Protein AF-A0AAN8CS39-F1 (afdb_monomer_lite)

Sequence (152 aa):
MEAEHKLERRRVYASALPLYIDRMGVAVCRHLRQVERVVLGYLEITDPPEETSRLKILEVLQKITKAAWPRMACRVAVLLRCLLKLLVAVSSDGQLSDSVRQKLMGETSLCLKLMDSCCHGDLQPLLRQVDSSCCSSETEFLSLPETPPSVT

Foldseek 3Di:
DVVVVVLVVLLVCLQCLLVVLVVCQLVCLVVVVVLLVVLLVQLPDDRPDQSNSNLSSLSNLLRCCVRNLLVCLVVCVVLVVSLVVSLVVLVPDPNYDPVSSVSSVVSSVSSLVSNCVSNVNPVVVVVVVVVVVVVVPPPDPPDDDDDDDDDD

Organism: NCBI:txid159716

Structure (mmCIF, N/CA/C/O backbone):
data_AF-A0AAN8CS39-F1
#
_entry.id   AF-A0AAN8CS39-F1
#
loop_
_atom_site.group_PDB
_atom_site.id
_atom_site.type_symbol
_atom_site.label_atom_id
_atom_site.label_alt_id
_atom_site.label_comp_id
_atom_site.label_asym_id
_atom_site.label_entity_id
_atom_site.label_seq_id
_atom_site.pdbx_PDB_ins_code
_atom_site.Cartn_x
_atom_site.Cartn_y
_atom_site.Cartn_z
_atom_site.occupancy
_atom_site.B_iso_or_equiv
_atom_site.auth_seq_id
_atom_site.auth_comp_id
_atom_site.auth_asym_id
_atom_site.auth_atom_id
_atom_site.pdbx_PDB_model_num
ATOM 1 N N . MET A 1 1 ? -29.206 4.339 3.458 1.00 49.97 1 MET A N 1
ATOM 2 C CA . MET A 1 1 ? -29.474 3.513 2.262 1.00 49.97 1 MET A CA 1
ATOM 3 C C . MET A 1 1 ? -28.512 3.742 1.097 1.00 49.97 1 MET A C 1
ATOM 5 O O . MET A 1 1 ? -27.797 2.807 0.766 1.00 49.97 1 MET A O 1
ATOM 9 N N . GLU A 1 2 ? -28.406 4.923 0.468 1.00 55.25 2 GLU A N 1
ATOM 10 C CA . GLU A 1 2 ? -27.502 5.063 -0.704 1.00 55.25 2 GLU A CA 1
ATOM 11 C C . GLU A 1 2 ? -25.998 4.966 -0.382 1.00 55.25 2 GLU A C 1
ATOM 13 O O . GLU A 1 2 ? -25.220 4.480 -1.202 1.00 55.25 2 GLU A O 1
ATOM 18 N N . ALA A 1 3 ? -25.564 5.437 0.792 1.00 58.91 3 ALA A N 1
ATOM 19 C CA . ALA A 1 3 ? -24.160 5.370 1.208 1.00 58.91 3 ALA A CA 1
ATOM 20 C C . ALA A 1 3 ? -23.717 3.935 1.554 1.00 58.91 3 ALA A C 1
ATOM 22 O O . ALA A 1 3 ? -22.605 3.539 1.214 1.00 58.91 3 ALA A O 1
ATOM 23 N N . GLU A 1 4 ? -24.609 3.137 2.144 1.00 58.50 4 GLU A N 1
ATOM 24 C CA . GLU A 1 4 ? -24.357 1.732 2.498 1.00 58.50 4 GLU A CA 1
ATOM 25 C C . GLU A 1 4 ? -24.141 0.884 1.240 1.00 58.50 4 GLU A C 1
ATOM 27 O O . GLU A 1 4 ? -23.118 0.214 1.119 1.00 58.50 4 GLU A O 1
ATOM 32 N N . HIS A 1 5 ? -25.003 1.035 0.227 1.00 63.06 5 HIS A N 1
ATOM 33 C CA . HIS A 1 5 ? -24.830 0.366 -1.071 1.00 63.06 5 HIS A CA 1
ATOM 34 C C . HIS A 1 5 ? -23.516 0.749 -1.777 1.00 63.06 5 HIS A C 1
ATOM 36 O O . HIS A 1 5 ? -22.944 -0.043 -2.530 1.00 63.06 5 HIS A O 1
ATOM 42 N N . LYS A 1 6 ? -23.006 1.969 -1.559 1.00 73.12 6 LYS A N 1
ATOM 43 C CA . LYS A 1 6 ? -21.713 2.403 -2.116 1.00 73.12 6 LYS A CA 1
ATOM 44 C C . LYS A 1 6 ? -20.533 1.737 -1.397 1.00 73.12 6 LYS A C 1
ATOM 46 O O . LYS A 1 6 ? -19.555 1.391 -2.064 1.00 73.12 6 LYS A O 1
ATOM 51 N N . LEU A 1 7 ? -20.623 1.529 -0.082 1.00 75.56 7 LEU A N 1
ATOM 52 C CA . LEU A 1 7 ? -19.598 0.840 0.712 1.00 75.56 7 LEU A CA 1
ATOM 53 C C . LEU A 1 7 ? -19.578 -0.667 0.441 1.00 75.56 7 LEU A C 1
ATOM 55 O O . LEU A 1 7 ? -18.512 -1.229 0.207 1.00 75.56 7 LEU A O 1
ATOM 59 N N . GLU A 1 8 ? -20.741 -1.309 0.353 1.00 81.81 8 GLU A N 1
ATOM 60 C CA . GLU A 1 8 ? -20.844 -2.733 0.009 1.00 81.81 8 GLU A CA 1
ATOM 61 C C . GLU A 1 8 ? -20.204 -3.039 -1.349 1.00 81.81 8 GLU A C 1
ATOM 63 O O . GLU A 1 8 ? -19.384 -3.950 -1.476 1.00 81.81 8 GLU A O 1
ATOM 68 N N . ARG A 1 9 ? -20.488 -2.219 -2.367 1.00 81.19 9 ARG A N 1
ATOM 69 C CA . ARG A 1 9 ? -19.851 -2.357 -3.686 1.00 81.19 9 ARG A CA 1
ATOM 70 C C . ARG A 1 9 ? -18.343 -2.154 -3.622 1.00 81.19 9 ARG A C 1
ATOM 72 O O . ARG A 1 9 ? -17.607 -2.878 -4.291 1.00 81.19 9 ARG A O 1
ATOM 79 N N . ARG A 1 10 ? -17.872 -1.196 -2.819 1.00 86.81 10 ARG A N 1
ATOM 80 C CA . ARG A 1 10 ? -16.436 -1.010 -2.580 1.00 86.81 10 ARG A CA 1
ATOM 81 C C . ARG A 1 10 ? -15.808 -2.257 -1.971 1.00 86.81 10 ARG A C 1
ATOM 83 O O . ARG A 1 10 ? -14.775 -2.677 -2.477 1.00 86.81 10 ARG A O 1
ATOM 90 N N . ARG A 1 11 ? -16.435 -2.885 -0.976 1.00 88.12 11 ARG A N 1
ATOM 91 C CA . ARG A 1 11 ? -15.940 -4.133 -0.368 1.00 88.12 11 ARG A CA 1
ATOM 92 C C . ARG A 1 11 ? -15.827 -5.257 -1.391 1.00 88.12 11 ARG A C 1
ATOM 94 O O . ARG A 1 11 ? -14.798 -5.925 -1.459 1.00 88.12 11 ARG A O 1
ATOM 101 N N . VAL A 1 12 ? -16.854 -5.428 -2.226 1.00 89.75 12 VAL A N 1
ATOM 102 C CA . VAL A 1 12 ? -16.864 -6.441 -3.295 1.00 89.75 12 VAL A CA 1
ATOM 103 C C . VAL A 1 12 ? -15.751 -6.187 -4.314 1.00 89.75 12 VAL A C 1
ATOM 105 O O . VAL A 1 12 ? -15.046 -7.109 -4.715 1.00 89.75 12 VAL A O 1
ATOM 108 N N . TYR A 1 13 ? -15.540 -4.938 -4.724 1.00 89.50 13 TYR A N 1
ATOM 109 C CA . TYR A 1 13 ? -14.454 -4.626 -5.649 1.00 89.50 13 TYR A CA 1
ATOM 110 C C . TYR A 1 13 ? -13.076 -4.756 -4.999 1.00 89.50 13 TYR A C 1
ATOM 112 O O . TYR A 1 13 ? -12.173 -5.325 -5.608 1.00 89.50 13 TYR A O 1
ATOM 120 N N . ALA A 1 14 ? -12.912 -4.289 -3.761 1.00 91.81 14 ALA A N 1
ATOM 121 C CA . ALA A 1 14 ? -11.671 -4.426 -3.010 1.00 91.81 14 ALA A CA 1
ATOM 122 C C . ALA A 1 14 ? -11.285 -5.898 -2.836 1.00 91.81 14 ALA A C 1
ATOM 124 O O . ALA A 1 14 ? -10.119 -6.233 -3.004 1.00 91.81 14 ALA A O 1
ATOM 125 N N . SER A 1 15 ? -12.242 -6.792 -2.578 1.00 92.38 15 SER A N 1
ATOM 126 C CA . SER A 1 15 ? -11.962 -8.223 -2.436 1.00 92.38 15 SER A CA 1
ATOM 127 C C . SER A 1 15 ? -11.572 -8.902 -3.756 1.00 92.38 15 SER A C 1
ATOM 129 O O . SER A 1 15 ? -10.725 -9.796 -3.748 1.00 92.38 15 SER A O 1
ATOM 131 N N . ALA A 1 16 ? -12.118 -8.451 -4.890 1.00 92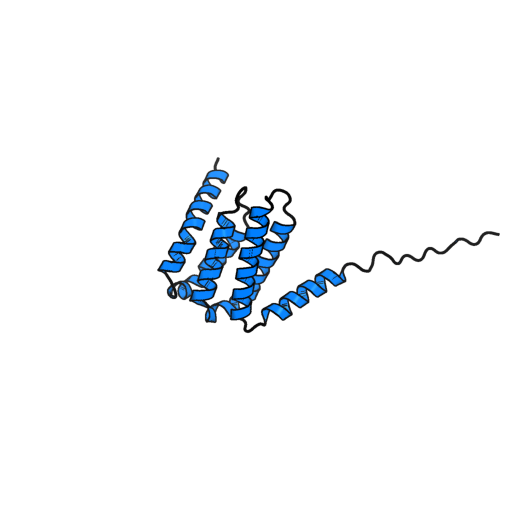.69 16 ALA A N 1
ATOM 132 C CA . ALA A 1 16 ? -11.795 -8.982 -6.216 1.00 92.69 16 ALA A CA 1
ATOM 133 C C . ALA A 1 16 ? -10.466 -8.449 -6.787 1.00 92.69 16 ALA A C 1
ATOM 135 O O . ALA A 1 16 ? -9.787 -9.146 -7.547 1.00 92.69 16 ALA A O 1
ATOM 136 N N . LEU A 1 17 ? -10.076 -7.222 -6.427 1.00 92.44 17 LEU A N 1
ATOM 137 C CA . LEU A 1 17 ? -8.892 -6.549 -6.969 1.00 92.44 17 LEU A CA 1
ATOM 138 C C . LEU A 1 17 ? -7.581 -7.344 -6.803 1.00 92.44 17 LEU A C 1
ATOM 140 O O . LEU A 1 17 ? -6.869 -7.465 -7.801 1.00 92.44 17 LEU A O 1
ATOM 144 N N . PRO A 1 18 ? -7.243 -7.931 -5.634 1.00 93.94 18 PRO A N 1
ATOM 145 C CA . PRO A 1 18 ? -6.026 -8.724 -5.486 1.00 93.94 18 PRO A CA 1
ATOM 146 C C . PRO A 1 18 ? -5.927 -9.871 -6.495 1.00 93.94 18 PRO A C 1
ATOM 148 O O . PRO A 1 18 ? -4.860 -10.079 -7.068 1.00 93.94 18 PRO A O 1
ATOM 151 N N . LEU A 1 19 ? -7.033 -10.584 -6.739 1.00 94.25 19 LEU A N 1
ATOM 152 C CA . LEU A 1 19 ? -7.085 -11.684 -7.707 1.00 94.25 19 LEU A CA 1
ATOM 153 C C . LEU A 1 19 ? -6.928 -11.169 -9.138 1.00 94.25 19 LEU A C 1
ATOM 155 O O . LEU A 1 19 ? -6.250 -11.788 -9.956 1.00 94.25 19 LEU A O 1
ATOM 159 N N . TYR A 1 20 ? -7.530 -10.021 -9.445 1.00 92.56 20 TYR A N 1
ATOM 160 C CA . TYR A 1 20 ? -7.400 -9.394 -10.755 1.00 92.56 20 TYR A CA 1
ATOM 161 C C . TYR A 1 20 ? -5.952 -8.972 -11.047 1.00 92.56 20 TYR A C 1
ATOM 163 O O . TYR A 1 20 ? -5.449 -9.215 -12.145 1.00 92.56 20 TYR A O 1
ATOM 171 N N . ILE A 1 21 ? -5.251 -8.401 -10.061 1.00 92.75 21 ILE A N 1
ATOM 172 C CA . ILE A 1 21 ? -3.827 -8.066 -10.190 1.00 92.75 21 ILE A CA 1
ATOM 173 C C . ILE A 1 21 ? -2.978 -9.320 -10.400 1.00 92.75 21 ILE A C 1
ATOM 175 O O . ILE A 1 21 ? -2.136 -9.317 -11.296 1.00 92.75 21 ILE A O 1
ATOM 179 N N . ASP A 1 22 ? -3.223 -10.393 -9.642 1.00 92.50 22 ASP A N 1
ATOM 180 C CA . ASP A 1 22 ? -2.495 -11.658 -9.815 1.00 92.50 22 ASP A CA 1
ATOM 181 C C . ASP A 1 22 ? -2.659 -12.210 -11.236 1.00 92.50 22 ASP A C 1
ATOM 183 O O . ASP A 1 22 ? -1.692 -12.648 -11.855 1.00 92.50 22 ASP A O 1
ATOM 187 N N . ARG A 1 23 ? -3.878 -12.139 -11.788 1.00 93.69 23 ARG A N 1
ATOM 188 C CA . ARG A 1 23 ? -4.166 -12.589 -13.158 1.00 93.69 23 ARG A CA 1
ATOM 189 C C . ARG A 1 23 ? -3.541 -11.696 -14.225 1.00 93.69 23 ARG A C 1
ATOM 191 O O . ARG A 1 23 ? -3.142 -12.208 -15.266 1.00 93.69 23 ARG A O 1
ATOM 198 N N . MET A 1 24 ? -3.445 -10.388 -13.988 1.00 90.94 24 MET A N 1
ATOM 199 C CA . MET A 1 24 ? -2.750 -9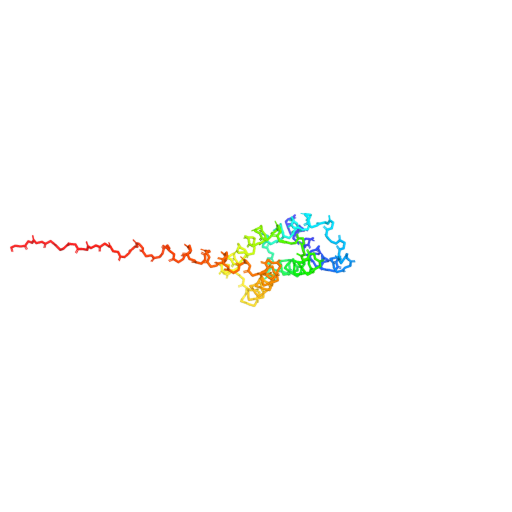.480 -14.905 1.00 90.94 24 MET A CA 1
ATOM 200 C C . MET A 1 24 ? -1.228 -9.658 -14.864 1.00 90.94 24 MET A C 1
ATOM 202 O O . MET A 1 24 ? -0.562 -9.450 -15.882 1.00 90.94 24 MET A O 1
ATOM 206 N N . GLY A 1 25 ? -0.664 -9.996 -13.702 1.00 88.81 25 GLY A N 1
ATOM 207 C CA . GLY A 1 25 ? 0.778 -10.093 -13.502 1.00 88.81 25 GLY A CA 1
ATOM 208 C C . GLY A 1 25 ? 1.500 -8.833 -13.991 1.00 88.81 25 GLY A C 1
ATOM 209 O O . GLY A 1 25 ? 1.082 -7.707 -13.718 1.00 88.81 25 GLY A O 1
ATOM 210 N N . VAL A 1 26 ? 2.554 -9.009 -14.792 1.00 88.44 26 VAL A N 1
ATOM 211 C CA . VAL A 1 26 ? 3.373 -7.904 -15.328 1.00 88.44 26 VAL A CA 1
ATOM 212 C C . VAL A 1 26 ? 2.563 -6.932 -16.202 1.00 88.44 26 VAL A C 1
ATOM 214 O O . VAL A 1 26 ? 2.910 -5.752 -16.291 1.00 88.44 26 VAL A O 1
ATOM 217 N N . ALA A 1 27 ? 1.441 -7.359 -16.799 1.00 91.00 27 ALA A N 1
ATOM 218 C CA . ALA A 1 27 ? 0.601 -6.4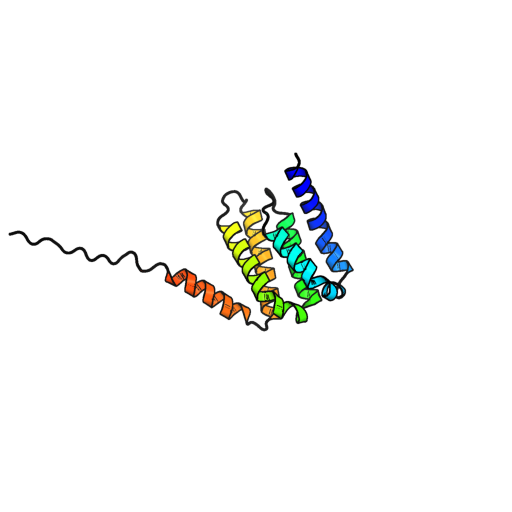80 -17.617 1.00 91.00 27 ALA A CA 1
ATOM 219 C C . ALA A 1 27 ? 0.008 -5.303 -16.818 1.00 91.00 27 ALA A C 1
ATOM 221 O O . ALA A 1 27 ? -0.292 -4.259 -17.407 1.00 91.00 27 ALA A O 1
ATOM 222 N N . VAL A 1 28 ? -0.053 -5.403 -15.479 1.00 90.44 28 VAL A N 1
ATOM 223 C CA . VAL A 1 28 ? -0.448 -4.292 -14.596 1.00 90.44 28 VAL A CA 1
ATOM 224 C C . VAL A 1 28 ? 0.407 -3.041 -14.808 1.00 90.44 28 VAL A C 1
ATOM 226 O O . VAL A 1 28 ? -0.077 -1.923 -14.629 1.00 90.44 28 VAL A O 1
ATOM 229 N N . CYS A 1 29 ? 1.643 -3.201 -15.296 1.00 89.31 29 CYS A N 1
ATOM 230 C CA . CYS A 1 29 ? 2.538 -2.106 -15.653 1.00 89.31 29 CYS A CA 1
ATOM 231 C C . CYS A 1 29 ? 1.885 -1.091 -16.613 1.00 89.31 29 CYS A C 1
ATOM 233 O O . CYS A 1 29 ? 2.178 0.105 -16.553 1.00 89.31 29 CYS A O 1
ATOM 235 N N . ARG A 1 30 ? 0.985 -1.537 -17.500 1.00 91.44 30 ARG A N 1
ATOM 236 C CA . ARG A 1 30 ? 0.261 -0.665 -18.446 1.00 91.44 30 ARG A CA 1
ATOM 237 C C . ARG A 1 30 ? -0.797 0.200 -17.759 1.00 91.44 30 ARG A C 1
ATOM 239 O O . ARG A 1 30 ? -1.135 1.267 -18.259 1.00 91.44 30 ARG A O 1
ATOM 246 N N . HIS A 1 31 ? -1.267 -0.228 -16.591 1.00 90.88 31 HIS A N 1
ATOM 247 C CA . HIS A 1 31 ? -2.380 0.378 -15.867 1.00 90.88 31 HIS A CA 1
ATOM 248 C C . HIS A 1 31 ? -1.965 1.036 -14.543 1.00 90.88 31 HIS A C 1
ATOM 250 O O . HIS A 1 31 ? -2.834 1.512 -13.820 1.00 90.88 31 HIS A O 1
ATOM 256 N N . LEU A 1 32 ? -0.665 1.140 -14.233 1.00 89.62 32 LEU A N 1
ATOM 257 C CA . LEU A 1 32 ? -0.174 1.649 -12.939 1.00 89.62 32 LEU A CA 1
ATOM 258 C C . LEU A 1 32 ? -0.758 3.002 -12.539 1.00 89.62 32 LEU A C 1
ATOM 260 O O . LEU A 1 32 ? -1.099 3.191 -11.381 1.00 89.62 32 LEU A O 1
ATOM 264 N N . ARG A 1 33 ? -0.929 3.933 -13.485 1.00 90.69 33 ARG A N 1
ATOM 265 C CA . ARG A 1 33 ? -1.542 5.241 -13.195 1.00 90.69 33 ARG A CA 1
ATOM 266 C C . ARG A 1 33 ? -2.991 5.104 -12.725 1.00 90.69 33 ARG A C 1
ATOM 268 O O . ARG A 1 33 ? -3.418 5.829 -11.834 1.00 90.69 33 ARG A O 1
ATOM 275 N N . GLN A 1 34 ? -3.750 4.206 -13.347 1.00 91.94 34 GLN A N 1
ATOM 276 C CA . GLN A 1 34 ? -5.133 3.963 -12.961 1.00 91.94 34 GLN A CA 1
ATOM 277 C C . GLN A 1 34 ? -5.187 3.247 -11.615 1.00 91.94 34 GLN A C 1
ATOM 279 O O . GLN A 1 34 ? -5.981 3.627 -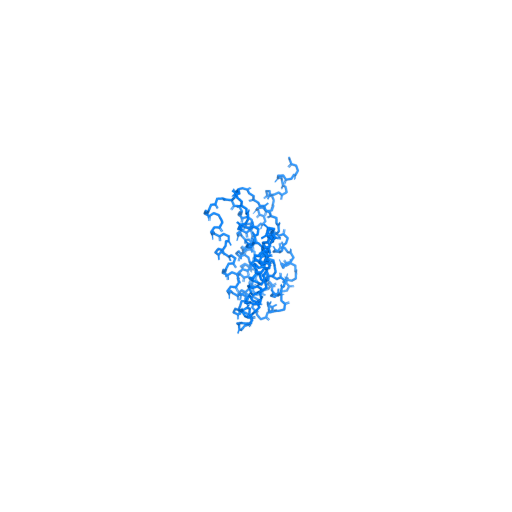10.759 1.00 91.94 34 GLN A O 1
ATOM 284 N N . VAL A 1 35 ? -4.323 2.249 -11.410 1.00 90.62 35 VAL A N 1
ATOM 285 C CA . VAL A 1 35 ? -4.328 1.497 -10.157 1.00 90.62 35 VAL A CA 1
ATOM 286 C C . VAL A 1 35 ? -3.852 2.345 -8.983 1.00 90.62 35 VAL A C 1
ATOM 288 O O . VAL A 1 35 ? -4.467 2.283 -7.932 1.00 90.62 35 VAL A O 1
ATOM 291 N N . GLU A 1 36 ? -2.849 3.204 -9.162 1.00 91.19 36 GLU A N 1
ATOM 292 C CA . GLU A 1 36 ? -2.427 4.172 -8.142 1.00 91.19 36 GLU A CA 1
ATOM 293 C C . GLU A 1 36 ? -3.610 5.016 -7.654 1.00 91.19 36 GLU A C 1
ATOM 295 O O . GLU A 1 36 ? -3.861 5.087 -6.457 1.00 91.19 36 GLU A O 1
ATOM 300 N N . ARG A 1 37 ? -4.407 5.581 -8.570 1.00 92.00 37 ARG A N 1
ATOM 301 C CA . ARG A 1 37 ? -5.602 6.365 -8.210 1.00 92.00 37 ARG A CA 1
ATOM 302 C C . ARG A 1 37 ? -6.632 5.550 -7.437 1.00 92.00 37 ARG A C 1
ATOM 304 O O . ARG A 1 37 ? -7.244 6.068 -6.508 1.00 92.00 37 ARG A O 1
ATOM 311 N N . VAL A 1 38 ? -6.829 4.290 -7.827 1.00 91.75 38 VAL A N 1
ATOM 312 C CA . VAL A 1 38 ? -7.726 3.371 -7.117 1.00 91.75 38 VAL A CA 1
ATOM 313 C C . VAL A 1 38 ? -7.187 3.096 -5.715 1.00 91.75 38 VAL A C 1
ATOM 315 O O . VAL A 1 38 ? -7.929 3.248 -4.757 1.00 91.75 38 VAL A O 1
ATOM 318 N N . VAL A 1 39 ? -5.902 2.770 -5.570 1.00 91.25 39 VAL A N 1
ATOM 319 C CA . VAL A 1 39 ? -5.274 2.523 -4.264 1.00 91.25 39 VAL A CA 1
ATOM 320 C C . VAL A 1 39 ? -5.446 3.734 -3.348 1.00 91.25 39 VAL A C 1
ATOM 322 O O . VAL A 1 39 ? -5.991 3.588 -2.259 1.00 91.25 39 VAL A O 1
ATOM 325 N N . LEU A 1 40 ? -5.085 4.933 -3.813 1.00 91.31 40 LEU A N 1
ATOM 326 C CA . LEU A 1 40 ? -5.231 6.167 -3.034 1.00 91.31 40 LEU A CA 1
ATOM 327 C C . LEU A 1 40 ? -6.687 6.392 -2.600 1.00 91.31 40 LEU A C 1
ATOM 329 O O . LEU A 1 40 ? -6.964 6.554 -1.415 1.00 91.31 40 LEU A O 1
ATOM 333 N N . GLY A 1 41 ? -7.631 6.304 -3.540 1.00 90.31 41 GLY A N 1
ATOM 334 C CA . GLY A 1 41 ? -9.044 6.556 -3.260 1.00 90.31 41 GLY A CA 1
ATOM 335 C C . GLY A 1 41 ? -9.730 5.493 -2.397 1.00 90.31 41 GLY A C 1
ATOM 336 O O . GLY A 1 41 ? -10.835 5.731 -1.915 1.00 90.31 41 GLY A O 1
ATOM 337 N N . TYR A 1 42 ? -9.144 4.307 -2.227 1.00 90.00 42 TYR A N 1
ATOM 338 C CA . TYR A 1 42 ? -9.646 3.313 -1.276 1.00 90.00 42 TYR A CA 1
ATOM 339 C C . TYR A 1 42 ? -8.986 3.434 0.100 1.00 90.00 42 TYR A C 1
ATOM 341 O O . TYR A 1 42 ? -9.654 3.176 1.093 1.00 90.00 42 TYR A O 1
ATOM 349 N N . LEU A 1 43 ? -7.711 3.829 0.179 1.00 89.12 43 LEU A N 1
ATOM 350 C CA . LEU A 1 43 ? -7.021 4.012 1.461 1.00 89.12 43 LEU A CA 1
ATOM 351 C C . LEU A 1 43 ? -7.515 5.245 2.230 1.00 89.12 43 LEU A C 1
ATOM 353 O O . LEU A 1 43 ? -7.480 5.242 3.457 1.00 89.12 43 LEU A O 1
ATOM 357 N N . GLU A 1 44 ? -7.994 6.273 1.525 1.00 86.25 44 GLU A N 1
ATOM 358 C CA . GLU A 1 44 ? -8.557 7.489 2.130 1.00 86.25 44 GLU A CA 1
ATOM 359 C C . GLU A 1 44 ? -9.933 7.283 2.777 1.00 86.25 44 GLU A C 1
ATOM 361 O O . GLU A 1 44 ? -10.367 8.124 3.560 1.00 86.25 44 GLU A O 1
ATOM 366 N N . ILE A 1 45 ? -10.636 6.193 2.457 1.00 84.12 45 ILE A N 1
ATOM 367 C CA . ILE A 1 45 ? -12.000 5.961 2.934 1.00 84.12 45 ILE A CA 1
ATOM 368 C C . ILE A 1 45 ? -11.997 4.863 3.985 1.00 84.12 45 ILE A C 1
ATOM 370 O O . ILE A 1 45 ? -11.657 3.712 3.712 1.00 84.12 45 ILE A O 1
ATOM 374 N N . THR A 1 46 ? -12.417 5.251 5.181 1.00 80.44 46 THR A N 1
ATOM 375 C CA . THR A 1 46 ? -12.669 4.374 6.321 1.00 80.44 46 THR A CA 1
ATOM 376 C C . THR A 1 46 ? -13.863 3.466 6.018 1.00 80.44 46 THR A C 1
ATOM 378 O O . THR A 1 46 ? -14.906 3.934 5.553 1.00 80.44 46 THR A O 1
ATOM 381 N N . ASP A 1 47 ? -13.712 2.170 6.275 1.00 75.94 47 ASP A N 1
ATOM 382 C CA . ASP A 1 47 ? -14.727 1.138 6.070 1.00 75.94 47 ASP A CA 1
ATOM 383 C C . ASP A 1 47 ? -14.925 0.316 7.361 1.00 75.94 47 ASP A C 1
ATOM 385 O O . ASP A 1 47 ? -14.524 -0.854 7.442 1.00 75.94 47 ASP A O 1
ATOM 389 N N . PRO A 1 48 ? -15.515 0.924 8.406 1.00 72.00 48 PRO A N 1
ATOM 390 C CA . PRO A 1 48 ? -15.707 0.257 9.686 1.00 72.00 48 PRO A CA 1
ATOM 391 C C . PRO A 1 48 ? -16.782 -0.846 9.574 1.00 72.00 48 PRO A C 1
ATOM 393 O O . PRO A 1 48 ? -17.680 -0.758 8.725 1.00 72.00 48 PRO A O 1
ATOM 396 N N . PRO A 1 49 ? -16.743 -1.896 10.421 1.00 69.31 49 PRO A N 1
ATOM 397 C CA . PRO A 1 49 ? -15.853 -2.083 11.579 1.00 69.31 49 PRO A CA 1
ATOM 398 C C . PRO A 1 49 ? -14.552 -2.869 11.307 1.00 69.31 49 PRO A C 1
ATOM 400 O O . PRO A 1 49 ? -13.642 -2.842 12.131 1.00 69.31 49 PRO A O 1
ATOM 403 N N . GLU A 1 50 ? -14.444 -3.580 10.181 1.00 76.62 50 GLU A N 1
ATOM 404 C CA . GLU A 1 50 ? -13.341 -4.530 9.931 1.00 76.62 50 GLU A CA 1
ATOM 405 C C . GLU A 1 50 ? -12.243 -3.999 8.999 1.00 76.62 50 GLU A C 1
ATOM 407 O O . GLU A 1 50 ? -11.188 -4.622 8.875 1.00 76.62 50 GLU A O 1
ATOM 412 N N . GLU A 1 51 ? -12.481 -2.880 8.309 1.00 83.00 51 GLU A N 1
ATOM 413 C CA . GLU A 1 51 ? -11.513 -2.258 7.395 1.00 83.00 51 GLU A CA 1
ATOM 414 C C . GLU A 1 51 ? -10.997 -3.187 6.290 1.00 83.00 51 GLU A C 1
ATOM 416 O O . GLU A 1 51 ? -9.887 -3.044 5.763 1.00 83.00 51 GLU A O 1
ATOM 421 N N . THR A 1 52 ? -11.838 -4.147 5.904 1.00 85.44 52 THR A N 1
ATOM 422 C CA . THR A 1 52 ? -11.517 -5.188 4.923 1.00 85.44 52 THR A CA 1
ATOM 423 C C . THR A 1 52 ? -11.116 -4.593 3.582 1.00 85.44 52 THR A C 1
ATOM 425 O O . THR A 1 52 ? -10.157 -5.065 2.967 1.00 85.44 52 THR A O 1
ATOM 428 N N . SER A 1 53 ? -11.781 -3.516 3.157 1.00 89.69 53 SER A N 1
ATOM 429 C CA . SER A 1 53 ? -11.446 -2.794 1.931 1.00 89.69 53 SER A CA 1
ATOM 430 C C . SER A 1 53 ? -10.018 -2.242 1.964 1.00 89.69 53 SER A C 1
ATOM 432 O O . SER A 1 53 ? -9.252 -2.479 1.029 1.00 89.69 53 SER A O 1
ATOM 434 N N . ARG A 1 54 ? -9.620 -1.562 3.050 1.00 91.44 54 ARG A N 1
ATOM 435 C CA . ARG A 1 54 ? -8.270 -0.988 3.189 1.00 91.44 54 ARG A CA 1
ATOM 436 C C . ARG A 1 54 ? -7.204 -2.083 3.228 1.00 91.44 54 ARG A C 1
ATOM 438 O O . ARG A 1 54 ? -6.214 -1.990 2.507 1.00 91.44 54 ARG A O 1
ATOM 445 N N . LEU A 1 55 ? -7.448 -3.168 3.966 1.00 93.19 55 LEU A N 1
ATOM 446 C CA . LEU A 1 55 ? -6.546 -4.326 4.017 1.00 93.19 55 LEU A CA 1
ATOM 447 C C . LEU A 1 55 ? -6.344 -4.976 2.643 1.00 93.19 55 LEU A C 1
ATOM 449 O O . LEU A 1 55 ? -5.214 -5.259 2.245 1.00 93.19 55 LEU A O 1
ATOM 453 N N . LYS A 1 56 ? -7.423 -5.178 1.882 1.00 94.38 56 LYS A N 1
ATOM 454 C CA . LYS A 1 56 ? -7.337 -5.752 0.533 1.00 94.38 56 LYS A CA 1
ATOM 455 C C . LYS A 1 56 ? -6.592 -4.847 -0.442 1.00 94.38 56 LYS A C 1
ATOM 457 O O . LYS A 1 56 ? -5.901 -5.326 -1.336 1.00 94.38 56 LYS A O 1
ATOM 462 N N . ILE A 1 57 ? -6.687 -3.539 -0.255 1.00 94.69 57 ILE A N 1
ATOM 463 C CA . ILE A 1 57 ? -6.003 -2.562 -1.100 1.00 94.69 57 ILE A CA 1
ATOM 464 C C . ILE A 1 57 ? -4.514 -2.463 -0.750 1.00 94.69 57 ILE A C 1
ATOM 466 O O . ILE A 1 57 ? -3.691 -2.312 -1.654 1.00 94.69 57 ILE A O 1
ATOM 470 N N . LEU A 1 58 ? -4.141 -2.645 0.520 1.00 95.31 58 LEU A N 1
ATOM 471 C CA . LEU A 1 58 ? -2.742 -2.848 0.908 1.00 95.31 58 LEU A CA 1
ATOM 472 C C . LEU A 1 58 ? -2.177 -4.131 0.274 1.00 95.31 58 LEU A C 1
ATOM 474 O O . LEU A 1 58 ? -1.088 -4.097 -0.292 1.00 95.31 58 LEU A O 1
ATOM 478 N N . GLU A 1 59 ? -2.935 -5.234 0.256 1.00 95.44 59 GLU A N 1
ATOM 479 C CA . GLU A 1 59 ? -2.542 -6.471 -0.445 1.00 95.44 59 GLU A CA 1
ATOM 480 C C . GLU A 1 59 ? -2.301 -6.222 -1.951 1.00 95.44 59 GLU A C 1
ATOM 482 O O . GLU A 1 59 ? -1.288 -6.648 -2.513 1.00 95.44 59 GLU A O 1
ATOM 487 N N . VAL A 1 60 ? -3.196 -5.471 -2.605 1.00 94.81 60 VAL A N 1
ATOM 488 C CA . VAL A 1 60 ? -3.040 -5.027 -4.002 1.00 94.81 60 VAL A CA 1
ATOM 489 C C . VAL A 1 60 ? -1.750 -4.231 -4.190 1.00 94.81 60 VAL A C 1
ATOM 491 O O . VAL A 1 60 ? -0.996 -4.503 -5.126 1.00 94.81 60 VAL A O 1
ATOM 494 N N . LEU A 1 61 ? -1.467 -3.276 -3.302 1.00 94.38 61 LEU A N 1
ATOM 495 C CA . LEU A 1 61 ? -0.261 -2.458 -3.381 1.00 94.38 61 LEU A CA 1
ATOM 496 C C . LEU A 1 61 ? 1.008 -3.316 -3.284 1.00 94.38 61 LEU A C 1
ATOM 498 O O . LEU A 1 61 ? 1.931 -3.117 -4.076 1.00 94.38 61 LEU A O 1
ATOM 502 N N . GLN A 1 62 ? 1.041 -4.313 -2.397 1.00 94.31 62 GLN A N 1
ATOM 503 C CA . GLN A 1 62 ? 2.175 -5.238 -2.291 1.00 94.31 62 GLN A CA 1
ATOM 504 C C . GLN A 1 62 ? 2.379 -6.037 -3.581 1.00 94.31 62 GLN A C 1
ATOM 506 O O . GLN A 1 62 ? 3.504 -6.148 -4.072 1.00 94.31 62 GLN A O 1
ATOM 511 N N . LYS A 1 63 ? 1.296 -6.573 -4.155 1.00 93.88 63 LYS A N 1
ATOM 512 C CA . LYS A 1 63 ? 1.339 -7.358 -5.399 1.00 93.88 63 LYS A CA 1
ATOM 513 C C . LYS A 1 63 ? 1.841 -6.532 -6.577 1.00 93.88 63 LYS A C 1
ATOM 515 O O . LYS A 1 63 ? 2.706 -6.982 -7.324 1.00 93.88 63 LYS A O 1
ATOM 520 N N . ILE A 1 64 ? 1.362 -5.299 -6.709 1.00 93.06 64 ILE A N 1
ATOM 521 C CA . ILE A 1 64 ? 1.783 -4.393 -7.783 1.00 93.06 64 ILE A CA 1
ATOM 522 C C . ILE A 1 64 ? 3.229 -3.967 -7.601 1.00 93.06 64 ILE A C 1
ATOM 524 O O . ILE A 1 64 ? 3.980 -3.963 -8.571 1.00 93.06 64 ILE A O 1
ATOM 528 N N . THR A 1 65 ? 3.631 -3.663 -6.368 1.00 91.31 65 THR A N 1
ATOM 529 C CA . THR A 1 65 ? 5.015 -3.291 -6.068 1.00 91.31 65 THR A CA 1
ATOM 530 C C . THR A 1 65 ? 5.980 -4.403 -6.478 1.00 91.31 65 THR A C 1
ATOM 532 O O . THR A 1 65 ? 6.991 -4.133 -7.118 1.00 91.31 65 THR A O 1
ATOM 535 N N . LYS A 1 66 ? 5.619 -5.666 -6.218 1.00 90.38 66 LYS A N 1
ATOM 536 C CA . LYS A 1 66 ? 6.393 -6.839 -6.654 1.00 90.38 66 LYS A CA 1
ATOM 537 C C . LYS A 1 66 ? 6.376 -7.030 -8.177 1.00 90.38 66 LYS A C 1
ATOM 539 O O . LYS A 1 66 ? 7.420 -7.272 -8.769 1.00 90.38 66 LYS A O 1
ATOM 544 N N . ALA A 1 67 ? 5.215 -6.908 -8.823 1.00 89.38 67 ALA A N 1
ATOM 545 C CA . ALA A 1 67 ? 5.066 -7.163 -10.261 1.00 89.38 67 ALA A CA 1
ATOM 546 C C . ALA A 1 67 ? 5.630 -6.047 -11.161 1.00 89.38 67 ALA A C 1
ATOM 548 O O . ALA A 1 67 ? 6.009 -6.304 -12.303 1.00 89.38 67 ALA A O 1
ATOM 549 N N . ALA A 1 68 ? 5.653 -4.807 -10.671 1.00 86.94 68 ALA A N 1
ATOM 550 C CA . ALA A 1 68 ? 6.003 -3.612 -11.437 1.00 86.94 68 ALA A CA 1
ATOM 551 C C . ALA A 1 68 ? 7.189 -2.834 -10.851 1.00 86.94 68 ALA A C 1
ATOM 553 O O . ALA A 1 68 ? 7.384 -1.670 -11.201 1.00 86.94 68 ALA A O 1
ATOM 554 N N . TRP A 1 69 ? 7.981 -3.483 -9.998 1.00 81.56 69 TRP A N 1
ATOM 555 C CA . TRP A 1 69 ? 9.130 -2.947 -9.270 1.00 81.56 69 TRP A CA 1
ATOM 556 C C . TRP A 1 69 ? 9.913 -1.810 -9.957 1.00 81.56 69 TRP A C 1
ATOM 558 O O . TRP A 1 69 ? 9.925 -0.701 -9.421 1.00 81.56 69 TRP A O 1
ATOM 568 N N . PRO A 1 70 ? 10.496 -1.990 -11.164 1.00 80.69 70 PRO A N 1
ATOM 569 C CA . PRO A 1 70 ? 11.314 -0.945 -11.791 1.00 80.69 70 PRO A CA 1
ATOM 570 C C . PRO A 1 70 ? 10.524 0.327 -12.132 1.00 80.69 70 PRO A C 1
ATOM 572 O O . PRO A 1 70 ? 11.096 1.398 -12.299 1.00 80.69 70 PRO A O 1
ATOM 575 N N . ARG A 1 71 ? 9.195 0.235 -12.243 1.00 85.62 71 ARG A N 1
ATOM 576 C CA . ARG A 1 71 ? 8.306 1.359 -12.568 1.00 85.62 71 ARG A CA 1
ATOM 577 C C . ARG A 1 71 ? 7.685 2.007 -11.330 1.00 85.62 71 ARG A C 1
ATOM 579 O O . ARG A 1 71 ? 6.920 2.960 -11.488 1.00 85.62 71 ARG A O 1
ATOM 586 N N . MET A 1 72 ? 7.981 1.505 -10.129 1.00 84.75 72 MET A N 1
ATOM 587 C CA . MET A 1 72 ? 7.422 2.020 -8.877 1.00 84.75 72 MET A CA 1
ATOM 588 C C . MET A 1 72 ? 8.204 3.200 -8.304 1.00 84.75 72 MET A C 1
ATOM 590 O O . MET A 1 72 ? 7.591 4.034 -7.644 1.00 84.75 72 MET A O 1
ATOM 594 N N . ALA A 1 73 ? 9.501 3.329 -8.608 1.00 83.50 73 ALA A N 1
ATOM 595 C CA . ALA A 1 73 ? 10.369 4.382 -8.069 1.00 83.50 73 ALA A CA 1
ATOM 596 C C . ALA A 1 73 ? 9.776 5.798 -8.235 1.00 83.50 73 ALA A C 1
ATOM 598 O O . ALA A 1 73 ? 9.705 6.569 -7.281 1.00 83.50 73 ALA A O 1
ATOM 599 N N . CYS A 1 74 ? 9.228 6.119 -9.413 1.00 85.00 74 CYS A N 1
ATOM 600 C CA . CYS A 1 74 ? 8.630 7.433 -9.683 1.00 85.00 74 CYS A CA 1
ATOM 601 C C . CYS A 1 74 ? 7.303 7.703 -8.945 1.00 85.00 74 CYS A C 1
ATOM 603 O O . CYS A 1 74 ? 6.796 8.822 -8.988 1.00 85.00 74 CYS A O 1
ATOM 605 N N . ARG A 1 75 ? 6.726 6.694 -8.283 1.00 87.56 75 ARG A N 1
ATOM 606 C CA . ARG A 1 75 ? 5.437 6.764 -7.570 1.00 87.56 75 ARG A CA 1
ATOM 607 C C . ARG A 1 75 ? 5.599 6.754 -6.054 1.00 87.56 75 ARG A C 1
ATOM 609 O O . ARG A 1 75 ? 4.631 7.004 -5.335 1.00 87.56 75 ARG A O 1
ATOM 616 N N . VAL A 1 76 ? 6.813 6.499 -5.562 1.00 86.12 76 VAL A N 1
ATOM 617 C CA . VAL A 1 76 ? 7.074 6.309 -4.132 1.00 86.12 76 VAL A CA 1
ATOM 618 C C . VAL A 1 76 ? 6.716 7.539 -3.313 1.00 86.12 76 VAL A C 1
ATOM 620 O O . VAL A 1 76 ? 6.088 7.380 -2.277 1.00 86.12 76 VAL A O 1
ATOM 623 N N . ALA A 1 77 ? 6.987 8.758 -3.783 1.00 86.31 77 ALA A N 1
ATOM 624 C CA . ALA A 1 77 ? 6.641 9.968 -3.030 1.00 86.31 77 ALA A CA 1
ATOM 625 C C . ALA A 1 77 ? 5.129 10.090 -2.737 1.00 86.31 77 ALA A C 1
ATOM 627 O O . ALA A 1 77 ? 4.728 10.443 -1.625 1.00 86.31 77 ALA A O 1
ATOM 628 N N . VAL A 1 78 ? 4.280 9.774 -3.722 1.00 89.19 78 VAL A N 1
ATOM 629 C CA . VAL A 1 78 ? 2.815 9.854 -3.585 1.00 89.19 78 VAL A CA 1
ATOM 630 C C . VAL A 1 78 ? 2.297 8.731 -2.688 1.00 89.19 78 VAL A C 1
ATOM 632 O O . VAL A 1 78 ? 1.496 8.980 -1.785 1.00 89.19 78 VAL A O 1
ATOM 635 N N . LEU A 1 79 ? 2.784 7.506 -2.902 1.00 90.56 79 LEU A N 1
ATOM 636 C CA . LEU A 1 79 ? 2.388 6.336 -2.120 1.00 90.56 79 LEU A CA 1
ATOM 637 C C . LEU A 1 79 ? 2.854 6.441 -0.665 1.00 90.56 79 LEU A C 1
ATOM 639 O O . LEU A 1 79 ? 2.057 6.213 0.238 1.00 90.56 79 LEU A O 1
ATOM 643 N N . LEU A 1 80 ? 4.094 6.875 -0.425 1.00 90.56 80 LEU A N 1
ATOM 644 C CA . LEU A 1 80 ? 4.643 7.119 0.909 1.00 90.56 80 LEU A CA 1
ATOM 645 C C . LEU A 1 80 ? 3.765 8.088 1.696 1.00 90.56 80 LEU A C 1
ATOM 647 O O . LEU A 1 80 ? 3.354 7.783 2.811 1.00 90.56 80 LEU A O 1
ATOM 651 N N . ARG A 1 81 ? 3.425 9.238 1.101 1.00 89.81 81 ARG A N 1
ATOM 652 C CA . ARG A 1 81 ? 2.562 10.230 1.750 1.00 89.81 81 ARG A CA 1
ATOM 653 C C . ARG A 1 81 ? 1.196 9.642 2.108 1.00 89.81 81 ARG A C 1
ATOM 655 O O . ARG A 1 81 ? 0.673 9.944 3.176 1.00 89.81 81 ARG A O 1
ATOM 662 N N . CYS A 1 82 ? 0.616 8.820 1.235 1.00 91.44 82 CYS A N 1
ATOM 663 C CA . CYS A 1 82 ? -0.655 8.150 1.504 1.00 91.44 82 CYS A CA 1
ATOM 664 C C . CYS A 1 82 ? -0.546 7.148 2.664 1.00 91.44 82 CYS A C 1
ATOM 666 O O . CYS A 1 82 ? -1.368 7.184 3.575 1.00 91.44 82 CYS A O 1
ATOM 668 N N . LEU A 1 83 ? 0.495 6.312 2.680 1.00 92.69 83 LEU A N 1
ATOM 669 C CA . LEU A 1 83 ? 0.708 5.332 3.747 1.00 92.69 83 LEU A CA 1
ATOM 670 C C . LEU A 1 83 ? 1.001 5.994 5.100 1.00 92.69 83 LEU A C 1
ATOM 672 O O . LEU A 1 83 ? 0.483 5.542 6.115 1.00 92.69 83 LEU A O 1
ATOM 676 N N . LEU A 1 84 ? 1.767 7.088 5.129 1.00 91.81 84 LEU A N 1
ATOM 677 C CA . LEU A 1 84 ? 2.004 7.850 6.360 1.00 91.81 84 LEU A CA 1
ATOM 678 C C . LEU A 1 84 ? 0.710 8.472 6.896 1.00 91.81 84 LEU A C 1
ATOM 680 O O . LEU A 1 84 ? 0.421 8.356 8.084 1.00 91.81 84 LEU A O 1
ATOM 684 N N . LYS A 1 85 ? -0.116 9.063 6.020 1.00 91.06 85 LYS A N 1
ATOM 685 C CA . LYS A 1 85 ? -1.450 9.554 6.402 1.00 91.06 85 LYS A CA 1
ATOM 686 C C . LYS A 1 85 ? -2.324 8.437 6.968 1.00 91.06 85 LYS A C 1
ATOM 688 O O . LYS A 1 85 ? -3.007 8.655 7.962 1.00 91.06 85 LYS A O 1
ATOM 693 N N . LEU A 1 86 ? -2.287 7.252 6.356 1.00 91.19 86 LEU A N 1
ATOM 694 C CA . LEU A 1 86 ? -3.018 6.085 6.841 1.00 91.19 86 LEU A CA 1
ATOM 695 C C . LEU A 1 86 ? -2.542 5.664 8.236 1.00 91.19 86 LEU A C 1
ATOM 697 O O . LEU A 1 86 ? -3.380 5.413 9.095 1.00 91.19 86 LEU A O 1
ATOM 701 N N . LEU A 1 87 ? -1.228 5.622 8.483 1.00 91.62 87 LEU A N 1
ATOM 702 C CA . LEU A 1 87 ? -0.679 5.288 9.802 1.00 91.62 87 LEU A CA 1
ATOM 703 C C . LEU A 1 87 ? -1.127 6.279 10.875 1.00 91.62 87 LEU A C 1
ATOM 705 O O . LEU A 1 87 ? -1.568 5.850 11.939 1.00 91.62 87 LEU A O 1
ATOM 709 N N . VAL A 1 88 ? -1.071 7.583 10.588 1.00 90.19 88 VAL A N 1
ATOM 710 C CA . VAL A 1 88 ? -1.558 8.619 11.512 1.00 90.19 88 VAL A CA 1
ATOM 711 C C . VAL A 1 88 ? -3.053 8.434 11.774 1.00 90.19 88 VAL A C 1
ATOM 713 O O . VAL A 1 88 ? -3.463 8.361 12.928 1.00 90.19 88 VAL A O 1
ATOM 716 N N . ALA A 1 89 ? -3.858 8.258 10.721 1.00 88.56 89 ALA A N 1
ATOM 717 C CA . ALA A 1 89 ? -5.300 8.061 10.851 1.00 88.56 89 ALA A CA 1
ATOM 718 C C . ALA A 1 89 ? -5.646 6.828 11.702 1.00 88.56 89 ALA A C 1
ATOM 720 O O . ALA A 1 89 ? -6.474 6.916 12.598 1.00 88.56 89 ALA A O 1
ATOM 721 N N . VAL A 1 90 ? -4.983 5.693 11.464 1.00 89.06 90 VAL A N 1
ATOM 722 C CA . VAL A 1 90 ? -5.200 4.437 12.203 1.00 89.06 90 VAL A CA 1
ATOM 723 C C . VAL A 1 90 ? -4.721 4.529 13.659 1.00 89.06 90 VAL A C 1
ATOM 725 O O . VAL A 1 90 ? -5.306 3.892 14.534 1.00 89.06 90 VAL A O 1
ATOM 728 N N . SER A 1 91 ? -3.684 5.325 13.932 1.00 87.94 91 SER A N 1
ATOM 729 C CA . SER A 1 91 ? -3.151 5.517 15.289 1.00 87.94 91 SER A CA 1
ATOM 730 C C . SER A 1 91 ? -4.038 6.430 16.135 1.00 87.94 91 SER A C 1
ATOM 732 O O . SER A 1 91 ? -4.180 6.205 17.333 1.00 87.94 91 SER A O 1
ATOM 734 N N . SER A 1 92 ? -4.657 7.441 15.519 1.00 86.81 92 SER A N 1
ATOM 735 C CA . SER A 1 92 ? -5.564 8.376 16.196 1.00 86.81 92 SER A CA 1
ATOM 736 C C . SER A 1 92 ? -7.011 7.875 16.292 1.00 86.81 92 SER A C 1
ATOM 738 O O . SER A 1 92 ? -7.817 8.479 16.998 1.00 86.81 92 SER A O 1
ATOM 740 N N . ASP A 1 93 ? -7.364 6.793 15.595 1.00 85.56 93 ASP A N 1
ATOM 741 C CA . ASP A 1 93 ? -8.724 6.253 15.588 1.00 85.56 93 ASP A CA 1
ATOM 742 C C . ASP A 1 93 ? -8.990 5.380 16.826 1.00 85.56 93 ASP A C 1
ATOM 744 O O . ASP A 1 93 ? -8.572 4.220 16.912 1.00 85.56 93 ASP A O 1
ATOM 748 N N . GLY A 1 94 ? -9.702 5.957 17.797 1.00 79.94 94 GLY A N 1
ATOM 749 C CA . GLY A 1 94 ? -10.119 5.287 19.031 1.00 79.94 94 GLY A CA 1
ATOM 750 C C . GLY A 1 94 ? -11.290 4.308 18.879 1.00 79.94 94 GLY A C 1
ATOM 751 O O . GLY A 1 94 ? -11.614 3.629 19.847 1.00 79.94 94 GLY A O 1
ATOM 752 N N . GLN A 1 95 ? -11.932 4.230 17.707 1.00 84.25 95 GLN A N 1
ATOM 753 C CA . GLN A 1 95 ? -13.064 3.327 17.448 1.00 84.25 95 GLN A CA 1
ATOM 754 C C . GLN A 1 95 ? -12.626 1.992 16.827 1.00 84.25 95 GLN A C 1
ATOM 756 O O . GLN A 1 95 ? -13.391 1.025 16.827 1.00 84.25 95 GLN A O 1
ATOM 761 N N . LEU A 1 96 ? -11.401 1.913 16.299 1.00 85.94 96 LEU A N 1
ATOM 762 C CA . LEU A 1 96 ? -10.849 0.676 15.748 1.00 85.94 96 LEU A CA 1
ATOM 763 C C . LEU A 1 96 ? -10.461 -0.307 16.852 1.00 85.94 96 LEU A C 1
ATOM 765 O O . LEU A 1 96 ? -9.788 0.049 17.818 1.00 85.94 96 LEU A O 1
ATOM 769 N N . SER A 1 97 ? -10.808 -1.580 16.653 1.00 87.94 97 SER A N 1
ATOM 770 C CA . SER A 1 97 ? -10.296 -2.654 17.505 1.00 87.94 97 SER A CA 1
ATOM 771 C C . SER A 1 97 ? -8.775 -2.778 17.375 1.00 87.94 97 SER A C 1
ATOM 773 O O . SER A 1 97 ? -8.216 -2.637 16.281 1.00 87.94 97 SER A O 1
ATOM 775 N N . ASP A 1 98 ? -8.100 -3.119 18.475 1.00 88.19 98 ASP A N 1
ATOM 776 C CA . ASP A 1 98 ? -6.638 -3.254 18.490 1.00 88.19 98 ASP A CA 1
ATOM 777 C C . ASP A 1 98 ? -6.134 -4.288 17.474 1.00 88.19 98 ASP A C 1
ATOM 779 O O . ASP A 1 98 ? -5.103 -4.082 16.837 1.00 88.19 98 ASP A O 1
ATOM 783 N N . SER A 1 99 ? -6.886 -5.371 17.250 1.00 90.56 99 SER A N 1
ATOM 784 C CA . SER A 1 99 ? -6.542 -6.387 16.246 1.00 90.56 99 SER A CA 1
ATOM 785 C C . SER A 1 99 ? -6.521 -5.812 14.824 1.00 90.56 99 SER A C 1
ATOM 787 O O . SER A 1 99 ? -5.558 -6.023 14.081 1.00 90.56 99 SER A O 1
ATOM 789 N N . VAL A 1 100 ? -7.550 -5.043 14.450 1.00 89.44 100 VAL A N 1
ATOM 790 C CA . VAL A 1 100 ? -7.639 -4.408 13.125 1.00 89.44 100 VAL A CA 1
ATOM 791 C C . VAL A 1 100 ? -6.569 -3.328 12.976 1.00 89.44 100 VAL A C 1
ATOM 793 O O . VAL A 1 100 ? -5.906 -3.272 11.938 1.00 89.44 100 VAL A O 1
ATOM 796 N N . ARG A 1 101 ? -6.335 -2.530 14.026 1.00 90.81 101 ARG A N 1
ATOM 797 C CA . ARG A 1 101 ? -5.272 -1.516 14.067 1.00 90.81 101 ARG A CA 1
ATOM 798 C C . ARG A 1 101 ? -3.902 -2.138 13.802 1.00 90.81 101 ARG A C 1
ATOM 800 O O . ARG A 1 101 ? -3.212 -1.720 12.874 1.00 90.81 101 ARG A O 1
ATOM 807 N N . GLN A 1 102 ? -3.532 -3.170 14.562 1.00 92.31 102 GLN A N 1
ATOM 808 C CA . GLN A 1 102 ? -2.249 -3.863 14.409 1.00 92.31 102 GLN A CA 1
ATOM 809 C C . GLN A 1 102 ? -2.095 -4.470 13.014 1.00 92.31 102 GLN A C 1
ATOM 811 O O . GLN A 1 102 ? -1.034 -4.356 12.399 1.00 92.31 102 GLN A O 1
ATOM 816 N N . LYS A 1 103 ? -3.166 -5.057 12.468 1.00 93.94 103 LYS A N 1
ATOM 817 C CA . LYS A 1 103 ? -3.147 -5.619 11.116 1.00 93.94 103 LYS A CA 1
ATOM 818 C C . LYS A 1 103 ? -2.929 -4.541 10.052 1.00 93.94 103 LYS A C 1
ATOM 820 O O . LYS A 1 103 ? -2.065 -4.706 9.198 1.00 93.94 103 LYS A O 1
ATOM 825 N N . LEU A 1 104 ? -3.651 -3.422 10.120 1.00 93.19 104 LEU A N 1
ATOM 826 C CA . LEU A 1 104 ? -3.475 -2.299 9.191 1.00 93.19 104 LEU A CA 1
ATOM 827 C C . LEU A 1 104 ? -2.067 -1.708 9.270 1.00 93.19 104 LEU A C 1
ATOM 829 O O . LEU A 1 104 ? -1.443 -1.480 8.232 1.00 93.19 104 LEU A O 1
ATOM 833 N N . MET A 1 105 ? -1.546 -1.490 10.479 1.00 94.31 105 MET A N 1
ATOM 834 C CA . MET A 1 105 ? -0.184 -0.988 10.676 1.00 94.31 105 MET A CA 1
ATOM 835 C C . MET A 1 105 ? 0.862 -1.974 10.142 1.00 94.31 105 MET A C 1
ATOM 837 O O . MET A 1 105 ? 1.794 -1.562 9.450 1.00 94.31 105 MET A O 1
ATOM 841 N N . GLY A 1 106 ? 0.680 -3.274 10.392 1.00 95.38 106 GLY A N 1
ATOM 842 C CA . GLY A 1 106 ? 1.547 -4.338 9.889 1.00 95.38 106 GLY A CA 1
ATOM 843 C C . GLY A 1 106 ? 1.584 -4.396 8.361 1.00 95.38 106 GLY A C 1
ATOM 844 O O . GLY A 1 106 ? 2.657 -4.304 7.767 1.00 95.38 106 GLY A O 1
ATOM 845 N N . GLU A 1 107 ? 0.420 -4.462 7.711 1.00 95.38 107 GLU A N 1
ATOM 846 C CA . GLU A 1 107 ? 0.311 -4.485 6.244 1.00 95.38 107 GLU A CA 1
ATOM 847 C C . GLU A 1 107 ? 0.851 -3.194 5.605 1.00 95.38 107 GLU A C 1
ATOM 849 O O . GLU A 1 107 ? 1.501 -3.224 4.556 1.00 95.38 107 GLU A O 1
ATOM 854 N N . THR A 1 108 ? 0.650 -2.048 6.262 1.00 95.12 108 THR A N 1
ATOM 855 C CA . THR A 1 108 ? 1.208 -0.763 5.820 1.00 95.12 108 THR A CA 1
ATOM 856 C C . THR A 1 108 ? 2.734 -0.750 5.933 1.00 95.12 108 THR A C 1
ATOM 858 O O . THR A 1 108 ? 3.418 -0.333 4.997 1.00 95.12 108 THR A O 1
ATOM 861 N N . SER A 1 109 ? 3.288 -1.273 7.032 1.00 93.94 109 SER A N 1
ATOM 862 C CA . SER A 1 109 ? 4.736 -1.432 7.219 1.00 93.94 109 SER A CA 1
ATOM 863 C C . SER A 1 109 ? 5.349 -2.355 6.162 1.00 93.94 109 SER A C 1
ATOM 865 O O . SER A 1 109 ? 6.409 -2.050 5.614 1.00 93.94 109 SER A O 1
ATOM 867 N N . LEU A 1 110 ? 4.669 -3.452 5.807 1.00 95.12 110 LEU A N 1
ATOM 868 C CA . LEU A 1 110 ? 5.099 -4.337 4.721 1.00 95.12 110 LEU A CA 1
ATOM 869 C C . LEU A 1 110 ? 5.140 -3.609 3.372 1.00 95.12 110 LEU A C 1
ATOM 871 O O . LEU A 1 110 ? 6.117 -3.752 2.634 1.00 95.12 110 LEU A O 1
ATOM 875 N N . CYS A 1 111 ? 4.133 -2.786 3.064 1.00 93.81 111 CYS A N 1
ATOM 876 C CA . CYS A 1 111 ? 4.136 -1.959 1.855 1.00 93.81 111 CYS A CA 1
ATOM 877 C C . CYS A 1 111 ? 5.323 -0.985 1.835 1.00 93.81 111 CYS A C 1
ATOM 879 O O . CYS A 1 111 ? 6.003 -0.876 0.816 1.00 93.81 111 CYS A O 1
ATOM 881 N N . LEU A 1 112 ? 5.610 -0.319 2.959 1.00 92.50 112 LEU A N 1
ATOM 882 C CA . LEU A 1 112 ? 6.752 0.592 3.085 1.00 92.50 112 LEU A CA 1
ATOM 883 C C . LEU A 1 112 ? 8.086 -0.129 2.859 1.00 92.50 112 LEU A C 1
ATOM 885 O O . LEU A 1 112 ? 8.908 0.361 2.092 1.00 92.50 112 LEU A O 1
ATOM 889 N N . LYS A 1 113 ? 8.278 -1.316 3.448 1.00 91.44 113 LYS A N 1
ATOM 890 C CA . LYS A 1 113 ? 9.491 -2.131 3.248 1.00 91.44 113 LYS A CA 1
ATOM 891 C C . LYS A 1 113 ? 9.680 -2.538 1.786 1.00 91.44 113 LYS A C 1
ATOM 893 O O . LYS A 1 113 ? 10.784 -2.440 1.261 1.00 91.44 113 LYS A O 1
ATOM 898 N N . LEU A 1 114 ? 8.605 -2.955 1.110 1.00 91.44 114 LEU A N 1
ATOM 899 C CA . LEU A 1 114 ? 8.663 -3.296 -0.315 1.00 91.44 114 LEU A CA 1
ATOM 900 C C . LEU A 1 114 ? 9.012 -2.075 -1.178 1.00 91.44 114 LEU A C 1
ATOM 902 O O . LEU A 1 114 ? 9.812 -2.188 -2.106 1.00 91.44 114 LEU A O 1
ATOM 906 N N . MET A 1 115 ? 8.460 -0.903 -0.864 1.00 89.25 115 MET A N 1
ATOM 907 C CA . MET A 1 115 ? 8.795 0.330 -1.580 1.00 89.25 115 MET A CA 1
ATOM 908 C C . MET A 1 115 ? 10.225 0.804 -1.313 1.00 89.25 115 MET A C 1
ATOM 910 O O . MET A 1 115 ? 10.884 1.237 -2.250 1.00 89.25 115 MET A O 1
ATOM 914 N N . ASP A 1 116 ? 10.724 0.693 -0.081 1.00 89.38 116 ASP A N 1
ATOM 915 C CA . ASP A 1 116 ? 12.115 1.029 0.253 1.00 89.38 116 ASP A CA 1
ATOM 916 C C . ASP A 1 116 ? 13.089 0.195 -0.575 1.00 89.38 116 ASP A C 1
ATOM 918 O O . ASP A 1 116 ? 14.023 0.709 -1.193 1.00 89.38 116 ASP A O 1
ATOM 922 N N . SER A 1 117 ? 12.780 -1.094 -0.699 1.00 86.31 117 SER A N 1
ATOM 923 C CA . SER A 1 117 ? 13.570 -1.985 -1.523 1.00 86.31 117 SER A CA 1
ATOM 924 C C . SER A 1 117 ? 13.522 -1.594 -3.018 1.00 86.31 117 SER A C 1
ATOM 926 O O . SER A 1 117 ? 14.558 -1.678 -3.678 1.00 86.31 117 SER A O 1
ATOM 928 N N . CYS A 1 118 ? 12.403 -1.043 -3.535 1.00 82.75 118 CYS A N 1
ATOM 929 C CA . CYS A 1 118 ? 12.307 -0.499 -4.910 1.00 82.75 118 CYS A CA 1
ATOM 930 C C . CYS A 1 118 ? 13.226 0.697 -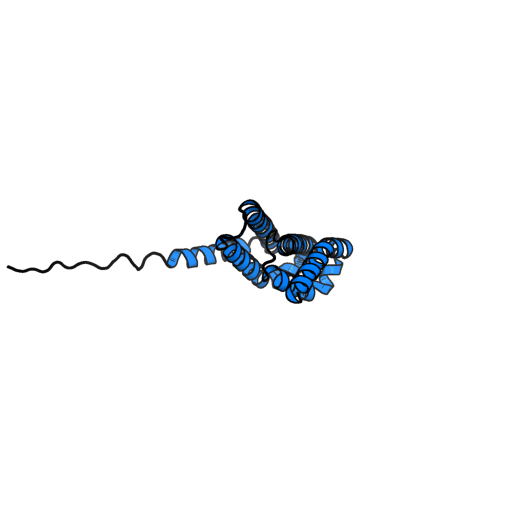5.160 1.00 82.75 118 CYS A C 1
ATOM 932 O O . CYS A 1 118 ? 13.623 0.936 -6.299 1.00 82.75 118 CYS A O 1
ATOM 934 N N . CYS A 1 119 ? 13.510 1.464 -4.111 1.00 79.50 119 CYS A N 1
ATOM 935 C CA . CYS A 1 119 ? 14.290 2.693 -4.164 1.00 79.50 119 CYS A CA 1
ATOM 936 C C . CYS A 1 119 ? 15.708 2.503 -3.621 1.00 79.50 119 CYS A C 1
ATOM 938 O O . CYS A 1 119 ? 16.309 3.465 -3.169 1.00 79.50 119 CYS A O 1
ATOM 940 N N . HIS A 1 120 ? 16.233 1.274 -3.614 1.00 80.50 120 HIS A N 1
ATOM 941 C CA . HIS A 1 120 ? 17.593 0.984 -3.147 1.00 80.50 120 HIS A CA 1
ATOM 942 C C . HIS A 1 120 ? 17.909 1.480 -1.717 1.00 80.50 120 HIS A C 1
ATOM 944 O O . HIS A 1 120 ? 19.074 1.690 -1.391 1.00 80.50 120 HIS A O 1
ATOM 950 N N . GLY A 1 121 ? 16.902 1.627 -0.846 1.00 76.62 121 GLY A N 1
ATOM 951 C CA . GLY A 1 121 ? 17.093 2.123 0.523 1.00 76.62 121 GLY A CA 1
ATOM 952 C C . GLY A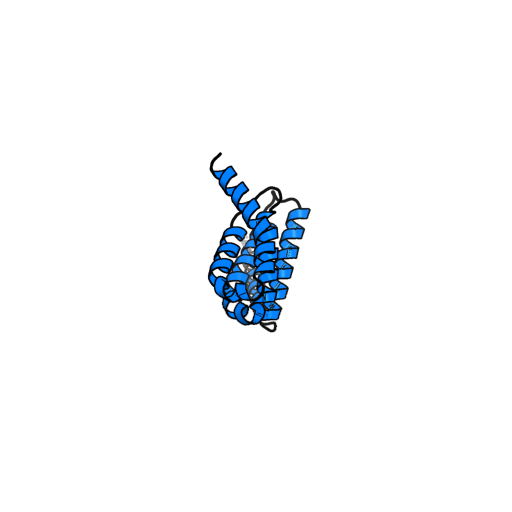 1 121 ? 16.918 3.637 0.703 1.00 76.62 121 GLY A C 1
ATOM 953 O O . GLY A 1 121 ? 17.059 4.137 1.821 1.00 76.62 121 GLY A O 1
ATOM 954 N N . ASP A 1 122 ? 16.584 4.383 -0.356 1.00 77.75 122 ASP A N 1
ATOM 955 C CA . ASP A 1 122 ? 16.410 5.843 -0.294 1.00 77.75 122 ASP A CA 1
ATOM 956 C C . ASP A 1 122 ? 15.171 6.275 0.514 1.00 77.75 122 ASP A C 1
ATOM 958 O O . ASP A 1 122 ? 15.002 7.461 0.815 1.00 77.75 122 ASP A O 1
ATOM 962 N N . LEU A 1 123 ? 14.293 5.342 0.909 1.00 81.81 123 LEU A N 1
ATOM 963 C CA . LEU A 1 123 ? 13.118 5.668 1.718 1.00 81.81 123 LEU A CA 1
ATOM 964 C C . LEU A 1 123 ? 13.482 5.896 3.186 1.00 81.81 123 LEU A C 1
ATOM 966 O O . LEU A 1 123 ? 12.867 6.740 3.836 1.00 81.81 123 LEU A O 1
ATOM 970 N N . GLN A 1 124 ? 14.477 5.180 3.720 1.00 79.88 124 GLN A N 1
ATOM 971 C CA . GLN A 1 124 ? 14.881 5.344 5.119 1.00 79.88 124 GLN A CA 1
ATOM 972 C C . GLN A 1 124 ? 15.364 6.763 5.460 1.00 79.88 124 GLN A C 1
ATOM 974 O O . GLN A 1 124 ? 14.904 7.306 6.468 1.00 79.88 124 GLN A O 1
ATOM 979 N N . PRO A 1 125 ? 16.242 7.407 4.665 1.00 81.19 125 PRO A N 1
ATOM 980 C CA . PRO A 1 125 ? 16.620 8.799 4.895 1.00 81.19 125 PRO A CA 1
ATOM 981 C C . PRO A 1 125 ? 15.422 9.755 4.863 1.00 81.19 125 PRO A C 1
ATOM 983 O O . PRO A 1 125 ? 15.350 10.661 5.690 1.00 81.19 125 PRO A O 1
ATOM 986 N N . LEU A 1 126 ? 14.466 9.535 3.951 1.00 79.69 126 LEU A N 1
ATOM 987 C CA . LEU A 1 126 ? 13.251 10.351 3.849 1.00 79.69 126 LEU A CA 1
ATOM 988 C C . LEU A 1 126 ? 12.359 10.204 5.087 1.00 79.69 126 LEU A C 1
ATOM 990 O O . LEU A 1 126 ? 11.843 11.199 5.587 1.00 79.69 126 LEU A O 1
ATOM 994 N N . LEU A 1 127 ? 12.206 8.985 5.611 1.00 81.19 127 LEU A N 1
ATOM 995 C CA . LEU A 1 127 ? 11.460 8.742 6.848 1.00 81.19 127 LEU A CA 1
ATOM 996 C C . LEU A 1 127 ? 12.136 9.398 8.060 1.00 81.19 127 LEU A C 1
ATOM 998 O O . LEU A 1 127 ? 11.461 10.064 8.838 1.00 81.19 127 LEU A O 1
ATOM 1002 N N . ARG A 1 128 ? 13.471 9.321 8.170 1.00 81.00 128 ARG A N 1
ATOM 1003 C CA . ARG A 1 128 ? 14.220 9.988 9.253 1.00 81.00 128 ARG A CA 1
ATOM 1004 C C . ARG A 1 128 ? 14.054 11.509 9.246 1.00 81.00 128 ARG A C 1
ATOM 1006 O O . ARG A 1 128 ? 14.023 12.119 10.311 1.00 81.00 128 ARG A O 1
ATOM 1013 N N . GLN A 1 129 ? 13.942 12.127 8.068 1.00 77.69 129 GLN A N 1
ATOM 1014 C CA . GLN A 1 129 ? 13.659 13.563 7.967 1.00 77.69 129 GLN A CA 1
ATOM 1015 C C . GLN A 1 129 ? 12.285 13.904 8.556 1.00 77.69 129 GLN A C 1
ATOM 1017 O O . GLN A 1 129 ? 12.169 14.881 9.296 1.00 77.69 129 GLN A O 1
ATOM 1022 N N . VAL A 1 130 ? 11.268 13.078 8.289 1.00 74.38 130 VAL A N 1
ATOM 1023 C CA . VAL A 1 130 ? 9.929 13.244 8.877 1.00 74.38 130 VAL A CA 1
ATOM 1024 C C . VAL A 1 130 ? 9.990 13.124 10.401 1.00 74.38 130 VAL A C 1
ATOM 1026 O O . VAL A 1 130 ? 9.505 14.024 11.082 1.00 74.38 130 VAL A O 1
ATOM 1029 N N . ASP A 1 131 ? 10.661 12.101 10.936 1.00 72.19 131 ASP A N 1
ATOM 1030 C CA . ASP A 1 131 ? 10.808 11.916 12.389 1.00 72.19 131 ASP A CA 1
ATOM 1031 C C . ASP A 1 131 ? 11.500 13.119 13.051 1.00 72.19 131 ASP A C 1
ATOM 1033 O O . ASP A 1 131 ? 11.023 13.647 14.056 1.00 72.19 131 ASP A O 1
ATOM 1037 N N . SER A 1 132 ? 12.589 13.622 12.454 1.00 70.81 132 SER A N 1
ATOM 1038 C CA . SER A 1 132 ? 13.304 14.796 12.975 1.00 70.81 132 SER A CA 1
ATOM 1039 C C . SER A 1 132 ? 12.441 16.063 12.981 1.00 70.81 132 SER A C 1
ATOM 1041 O O . SER A 1 132 ? 12.514 16.858 13.917 1.00 70.81 132 SER A O 1
ATOM 1043 N N . SER A 1 133 ? 11.569 16.228 11.981 1.00 69.00 133 SER A N 1
ATOM 1044 C CA . SER A 1 133 ? 10.627 17.347 11.911 1.00 69.00 133 SER A CA 1
ATOM 1045 C C . SER A 1 133 ? 9.541 17.253 12.982 1.00 69.00 133 SER A C 1
ATOM 1047 O O . SER A 1 133 ? 9.124 18.287 13.497 1.00 69.00 133 SER A O 1
ATOM 1049 N N . CYS A 1 134 ? 9.081 16.045 13.315 1.00 60.00 134 CYS A N 1
ATOM 1050 C CA . CYS A 1 134 ? 8.069 15.822 14.349 1.00 60.00 134 CYS A CA 1
ATOM 1051 C C . CYS A 1 134 ? 8.628 16.035 15.763 1.00 60.00 134 CYS A C 1
ATOM 1053 O O . CYS A 1 134 ? 7.950 16.611 16.606 1.00 60.00 134 CYS A O 1
ATOM 1055 N N . CYS A 1 135 ? 9.878 15.637 16.013 1.00 53.75 135 CYS A N 1
ATOM 1056 C CA . CYS A 1 135 ? 10.519 15.793 17.322 1.00 53.75 135 CYS A CA 1
ATOM 1057 C C . CYS A 1 135 ? 11.068 17.209 17.583 1.00 53.75 135 CYS A C 1
ATOM 1059 O O . CYS A 1 135 ? 11.416 17.529 18.714 1.00 53.75 135 CYS A O 1
ATOM 1061 N N . SER A 1 136 ? 11.143 18.073 16.564 1.00 51.47 136 SER A N 1
ATOM 1062 C CA . SER A 1 136 ? 11.617 19.460 16.720 1.00 51.47 136 SER A CA 1
ATOM 1063 C C . SER A 1 136 ? 10.552 20.411 17.289 1.00 51.47 136 SER A C 1
ATOM 1065 O O . SER A 1 136 ? 10.846 21.575 17.532 1.00 51.47 136 SER A O 1
ATOM 1067 N N . SER A 1 137 ? 9.309 19.950 17.482 1.00 47.88 137 SER A N 1
ATOM 1068 C CA . SER A 1 137 ? 8.180 20.794 17.916 1.00 47.88 137 SER A CA 1
ATOM 1069 C C . SER A 1 137 ? 7.902 20.773 19.427 1.00 47.88 137 SER A C 1
ATOM 1071 O O . SER A 1 137 ? 6.983 21.455 19.870 1.00 47.88 137 SER A O 1
ATOM 1073 N N . GLU A 1 138 ? 8.647 19.998 20.225 1.00 45.25 138 GLU A N 1
ATOM 1074 C CA . GLU A 1 138 ? 8.298 19.729 21.635 1.00 45.25 138 GLU A CA 1
ATOM 1075 C C . GLU A 1 138 ? 9.179 20.434 22.685 1.00 45.25 138 GLU A C 1
ATOM 1077 O O . GLU A 1 138 ? 9.045 20.172 23.878 1.00 45.25 138 GLU A O 1
ATOM 1082 N N . THR A 1 139 ? 10.037 21.384 22.296 1.00 44.06 139 THR A N 1
ATOM 1083 C CA . THR A 1 139 ? 10.924 22.086 23.249 1.00 44.06 139 THR A CA 1
ATOM 1084 C C . THR A 1 139 ? 10.909 23.611 23.120 1.00 44.06 139 THR A C 1
ATOM 1086 O O . THR A 1 139 ? 11.969 24.224 23.053 1.00 44.06 139 THR A O 1
ATOM 1089 N N . GLU A 1 140 ? 9.732 24.245 23.115 1.00 43.62 140 GLU A N 1
ATOM 1090 C CA . GLU A 1 140 ? 9.637 25.716 23.260 1.00 43.62 140 GLU A CA 1
ATOM 1091 C C . GLU A 1 140 ? 8.583 26.219 24.272 1.00 43.62 140 GLU A C 1
ATOM 1093 O O . GLU A 1 140 ? 8.437 27.424 24.445 1.00 43.62 140 GLU A O 1
ATOM 1098 N N . PHE A 1 141 ? 7.896 25.344 25.023 1.00 39.88 141 PHE A N 1
ATOM 1099 C CA . PHE A 1 141 ? 6.866 25.770 25.997 1.00 39.88 141 PHE A CA 1
ATOM 1100 C C . PHE A 1 141 ? 7.247 25.682 27.487 1.00 39.88 141 PHE A C 1
ATOM 1102 O O . PHE A 1 141 ? 6.401 25.927 28.343 1.00 39.88 141 PHE A O 1
ATOM 1109 N N . LEU A 1 142 ? 8.507 25.404 27.832 1.00 43.59 142 LEU A N 1
ATOM 1110 C CA . LEU A 1 142 ? 8.966 25.349 29.232 1.00 43.59 142 LEU A CA 1
ATOM 1111 C C . LEU A 1 142 ? 10.272 26.126 29.445 1.00 43.59 142 LEU A C 1
ATOM 1113 O O . LEU A 1 142 ? 11.273 25.602 29.920 1.00 43.59 142 LEU A O 1
ATOM 1117 N N . SER A 1 143 ? 10.250 27.411 29.107 1.00 42.84 143 SER A N 1
ATOM 1118 C CA . SER A 1 143 ? 11.264 28.367 29.566 1.00 42.84 143 SER A CA 1
ATOM 1119 C C . SER A 1 143 ? 10.689 29.785 29.631 1.00 42.84 143 SER A C 1
ATOM 1121 O O . SER A 1 143 ? 11.173 30.712 28.991 1.00 42.84 143 SER A O 1
ATOM 1123 N N . LEU A 1 144 ? 9.650 29.965 30.451 1.00 41.69 144 LEU A N 1
ATOM 1124 C CA . LEU A 1 144 ? 9.378 31.265 31.070 1.00 41.69 144 LEU A CA 1
ATOM 1125 C C . LEU A 1 144 ? 10.231 31.361 32.346 1.00 41.69 144 LEU A C 1
ATOM 1127 O O . LEU A 1 144 ? 10.024 30.557 33.256 1.00 41.69 144 LEU A O 1
ATOM 1131 N N . PRO A 1 145 ? 11.190 32.297 32.450 1.00 48.81 145 PRO A N 1
ATOM 1132 C CA . PRO A 1 145 ? 11.836 32.579 33.720 1.00 48.81 145 PRO A CA 1
ATOM 1133 C C . PRO A 1 145 ? 10.882 33.415 34.582 1.00 48.81 145 PRO A C 1
ATOM 1135 O O . PRO A 1 145 ? 10.600 34.571 34.266 1.00 48.81 145 PRO A O 1
ATOM 1138 N N . GLU A 1 146 ? 10.386 32.839 35.678 1.00 41.84 146 GLU A N 1
ATOM 1139 C CA . GLU A 1 146 ? 9.767 33.623 36.746 1.00 41.84 146 GLU A CA 1
ATOM 1140 C C . GLU A 1 146 ? 10.828 34.525 37.388 1.00 41.84 146 GLU A C 1
ATOM 1142 O O . GLU A 1 146 ? 11.775 34.060 38.025 1.00 41.84 146 GLU A O 1
ATOM 1147 N N . THR A 1 147 ? 10.680 35.836 37.216 1.00 58.88 147 THR A N 1
ATOM 1148 C CA . THR A 1 147 ? 11.382 36.834 38.026 1.00 58.88 147 THR A CA 1
ATOM 1149 C C . THR A 1 147 ? 10.615 37.056 39.332 1.00 58.88 147 THR A C 1
ATOM 1151 O O . THR A 1 147 ? 9.423 37.369 39.267 1.00 58.88 147 THR A O 1
ATOM 1154 N N . PRO A 1 148 ? 11.253 36.962 40.512 1.00 61.12 148 PRO A N 1
ATOM 1155 C CA . PRO A 1 148 ? 10.596 37.268 41.779 1.00 61.12 148 PRO A CA 1
ATOM 1156 C C . PRO A 1 148 ? 10.479 38.790 42.002 1.00 61.12 148 PRO A C 1
ATOM 1158 O O . PRO A 1 148 ? 11.371 39.537 41.589 1.00 61.12 148 PRO A O 1
ATOM 1161 N N . PRO A 1 149 ? 9.426 39.278 42.687 1.00 56.00 149 PRO A N 1
ATOM 1162 C CA . PRO A 1 149 ? 9.325 40.678 43.078 1.00 56.00 149 PRO A CA 1
ATOM 1163 C C . PRO A 1 149 ? 10.150 40.959 44.343 1.00 56.00 149 PRO A C 1
ATOM 1165 O O . PRO A 1 149 ? 9.926 40.370 45.400 1.00 56.00 149 PRO A O 1
ATOM 1168 N N . SER A 1 150 ? 11.079 41.907 44.250 1.00 48.06 150 SER A N 1
ATOM 1169 C CA . SER A 1 150 ? 11.748 42.524 45.396 1.00 48.06 150 SER A CA 1
ATOM 1170 C C . SER A 1 150 ? 10.855 43.618 45.990 1.00 48.06 150 SER A C 1
ATOM 1172 O O . SER A 1 150 ? 10.708 44.694 45.416 1.00 48.06 150 SER A O 1
ATOM 1174 N N . VAL A 1 151 ? 10.282 43.346 47.163 1.00 56.72 151 VAL A N 1
ATOM 1175 C CA . VAL A 1 151 ? 9.719 44.347 48.081 1.00 56.72 151 VAL A CA 1
ATOM 1176 C C . VAL A 1 151 ? 10.146 43.944 49.490 1.00 56.72 151 VAL A C 1
ATOM 1178 O O . VAL A 1 151 ? 9.599 42.997 50.044 1.00 56.72 151 VAL A O 1
ATOM 1181 N N . THR A 1 152 ? 11.212 44.533 50.029 1.00 50.75 152 THR A N 1
ATOM 1182 C CA . THR A 1 152 ? 11.252 45.549 51.107 1.00 50.75 152 THR A CA 1
ATOM 1183 C C . THR A 1 152 ? 12.705 45.783 51.505 1.00 50.75 152 THR A C 1
ATOM 1185 O O . THR A 1 152 ? 13.459 44.788 51.576 1.00 50.75 152 THR A O 1
#

pLDDT: mean 81.9, std 14.85, range [39.88, 95.44]

Radius of gyration: 20.78 Å; chains: 1; bounding box: 47×58×70 Å

InterPro domains:
  IPR018870 Tti2 family [PTHR32226] (1-127)

Secondary structure (DSSP, 8-state):
-HHHHHHHHHHHHHHHHHHHHHHHGGGGGGTHHHHHHHHHHHHTS--TTT-HHHHHHHHHHHHHHHHSGGGTGGGHHHHHHHHHHHHHHHHH-TTS-HHHHHHHHHHHHHHHHHHHHHTTTTHHHHHHHHHHHHHTTSSSSS----PPP---